Protein AF-A0A382AE18-F1 (afdb_monomer_lite)

Sequence (48 aa):
QAYVTFGAYDVIAEINTDSQEDFDETVSFKIRRLTRVVSTMTLNVIGS

Structure (mmCIF, N/CA/C/O backbone):
data_AF-A0A382AE18-F1
#
_entry.id   AF-A0A382AE18-F1
#
loop_
_atom_site.group_PDB
_atom_site.id
_atom_site.type_symbol
_atom_site.label_atom_id
_atom_site.label_alt_id
_atom_site.label_comp_id
_atom_site.label_asym_id
_atom_site.label_entity_id
_atom_site.label_seq_id
_atom_site.pdbx_PDB_ins_code
_atom_site.Cartn_x
_atom_site.Cartn_y
_atom_site.Cartn_z
_atom_site.occupancy
_atom_site.B_iso_or_equiv
_atom_site.auth_seq_id
_atom_site.auth_comp_id
_atom_site.auth_asym_id
_atom_site.auth_atom_id
_atom_site.pdbx_PDB_model_num
ATOM 1 N N . GLN A 1 1 ? -7.448 -7.369 -3.880 1.00 85.75 1 GLN A N 1
ATOM 2 C CA . GLN A 1 1 ? -6.866 -7.950 -5.123 1.00 85.75 1 GLN A CA 1
ATOM 3 C C . GLN A 1 1 ? -5.655 -7.117 -5.540 1.00 85.75 1 GLN A C 1
ATOM 5 O O . GLN A 1 1 ? -5.564 -5.993 -5.071 1.00 85.75 1 GLN A O 1
ATOM 10 N N . ALA A 1 2 ? -4.726 -7.616 -6.364 1.00 92.56 2 ALA A N 1
ATOM 11 C CA . ALA A 1 2 ? -3.545 -6.844 -6.778 1.00 92.56 2 ALA A CA 1
ATOM 12 C C . ALA A 1 2 ? -3.282 -6.958 -8.283 1.00 92.56 2 ALA A C 1
ATOM 14 O O . ALA A 1 2 ? -3.429 -8.036 -8.858 1.00 92.56 2 ALA A O 1
ATOM 15 N N . TYR A 1 3 ? -2.871 -5.848 -8.891 1.00 94.00 3 TYR A N 1
ATOM 16 C CA . TYR A 1 3 ? -2.628 -5.712 -10.323 1.00 94.00 3 TYR A CA 1
ATOM 17 C C . TYR A 1 3 ? -1.285 -5.035 -10.564 1.00 94.00 3 TYR A C 1
ATOM 19 O O . TYR A 1 3 ? -0.943 -4.071 -9.882 1.00 94.00 3 TYR A O 1
ATOM 27 N N . VAL A 1 4 ? -0.546 -5.527 -11.555 1.00 94.44 4 VAL A N 1
ATOM 28 C CA . VAL A 1 4 ? 0.662 -4.867 -12.059 1.00 94.44 4 VAL A CA 1
ATOM 29 C C . VAL A 1 4 ? 0.245 -3.900 -13.155 1.00 94.44 4 VAL A C 1
ATOM 31 O O . VAL A 1 4 ? -0.542 -4.259 -14.033 1.00 94.44 4 VAL A O 1
ATOM 34 N N . THR A 1 5 ? 0.758 -2.678 -13.105 1.00 93.88 5 THR A N 1
ATOM 35 C CA . THR A 1 5 ? 0.394 -1.618 -14.043 1.00 93.88 5 THR A CA 1
ATOM 36 C C . THR A 1 5 ? 1.609 -1.091 -14.786 1.00 93.88 5 THR A C 1
ATOM 38 O O . THR A 1 5 ? 2.719 -1.078 -14.267 1.00 93.88 5 THR A O 1
ATOM 41 N N . PHE A 1 6 ? 1.384 -0.614 -16.009 1.00 92.38 6 PHE A N 1
ATOM 42 C CA . PHE A 1 6 ? 2.349 0.216 -16.720 1.00 92.38 6 PHE A CA 1
ATOM 43 C C . PHE A 1 6 ? 1.961 1.680 -16.508 1.00 92.38 6 PHE A C 1
ATOM 45 O O . PHE A 1 6 ? 0.883 2.100 -16.926 1.00 92.38 6 PHE A O 1
ATOM 52 N N . GLY A 1 7 ? 2.811 2.451 -15.831 1.00 88.94 7 GLY A N 1
ATOM 53 C CA . GLY A 1 7 ? 2.525 3.845 -15.502 1.00 88.94 7 GLY A CA 1
ATOM 54 C C . GLY A 1 7 ? 3.448 4.388 -14.416 1.00 88.94 7 GLY A C 1
ATOM 55 O O . GLY A 1 7 ? 4.567 3.917 -14.251 1.00 88.94 7 GLY A O 1
ATOM 56 N N . ALA A 1 8 ? 2.970 5.384 -13.668 1.00 89.19 8 ALA A N 1
ATOM 57 C CA . ALA A 1 8 ? 3.726 5.993 -12.570 1.00 89.19 8 ALA A CA 1
ATOM 58 C C . ALA A 1 8 ? 3.907 5.069 -11.348 1.00 89.19 8 ALA A C 1
ATOM 60 O O . ALA A 1 8 ? 4.746 5.347 -10.496 1.00 89.19 8 ALA A O 1
ATOM 61 N N . TYR A 1 9 ? 3.121 3.994 -11.262 1.00 91.62 9 TYR A N 1
ATOM 62 C CA . TYR A 1 9 ? 3.189 2.994 -10.202 1.00 91.62 9 TYR A CA 1
ATOM 63 C C . TYR A 1 9 ? 3.278 1.597 -10.813 1.00 91.62 9 TYR A C 1
ATOM 65 O O . TYR A 1 9 ? 2.631 1.320 -11.825 1.00 91.62 9 TYR A O 1
ATOM 73 N N . ASP A 1 10 ? 4.049 0.721 -10.170 1.00 93.12 10 ASP A N 1
ATOM 74 C CA . ASP A 1 10 ? 4.244 -0.660 -10.622 1.00 93.12 10 ASP A CA 1
ATOM 75 C C . ASP A 1 10 ? 3.074 -1.575 -10.235 1.00 93.12 10 ASP A C 1
ATOM 77 O O . ASP A 1 10 ? 2.749 -2.517 -10.956 1.00 93.12 10 ASP A O 1
ATOM 81 N N . VAL A 1 11 ? 2.445 -1.323 -9.081 1.00 93.12 11 VAL A N 1
ATOM 82 C CA . VAL A 1 11 ? 1.411 -2.192 -8.502 1.00 93.12 11 VAL A CA 1
ATOM 83 C C . VAL A 1 11 ? 0.287 -1.363 -7.890 1.00 93.12 11 VAL A C 1
ATOM 85 O O . VAL A 1 11 ? 0.537 -0.414 -7.147 1.00 93.12 11 VAL A O 1
ATOM 88 N N . ILE A 1 12 ? -0.954 -1.779 -8.138 1.00 93.69 12 ILE A N 1
ATOM 89 C CA . ILE A 1 12 ? -2.156 -1.287 -7.459 1.00 93.69 12 ILE A CA 1
ATOM 90 C C . ILE A 1 12 ? -2.794 -2.456 -6.712 1.00 93.69 12 ILE A C 1
ATOM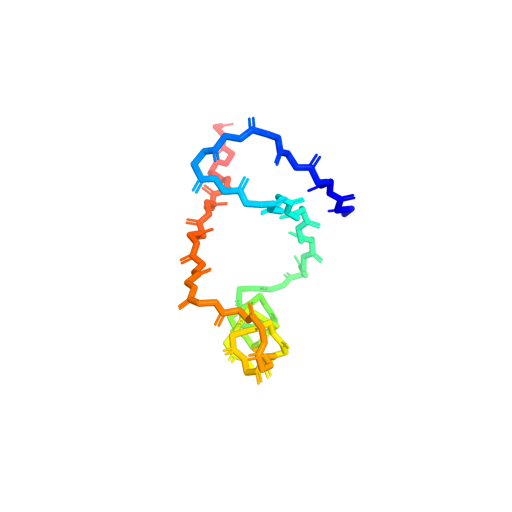 92 O O . ILE A 1 12 ? -3.040 -3.513 -7.295 1.00 93.69 12 ILE A O 1
ATOM 96 N N . ALA A 1 13 ? -3.074 -2.268 -5.423 1.00 93.06 13 ALA A N 1
ATOM 97 C CA . ALA A 1 13 ? -3.722 -3.268 -4.586 1.00 93.06 13 ALA A CA 1
ATOM 98 C C . ALA A 1 13 ? -4.971 -2.696 -3.911 1.00 93.06 13 ALA A C 1
ATOM 100 O O . ALA A 1 13 ? -4.939 -1.625 -3.313 1.00 93.06 13 ALA A O 1
ATOM 101 N N . GLU A 1 14 ? -6.060 -3.448 -3.996 1.00 92.12 14 GLU A N 1
ATOM 102 C CA . GLU A 1 14 ? -7.300 -3.213 -3.268 1.00 92.12 14 GLU A CA 1
ATOM 103 C C . GLU A 1 14 ? -7.256 -4.003 -1.958 1.00 92.12 14 GLU A C 1
ATOM 105 O O . GLU A 1 14 ? -7.099 -5.235 -1.970 1.00 92.12 14 GLU A O 1
ATOM 110 N N . ILE A 1 15 ? -7.380 -3.280 -0.847 1.00 89.88 15 ILE A N 1
ATOM 111 C CA . ILE A 1 15 ? -7.330 -3.806 0.514 1.00 89.88 15 ILE A CA 1
ATOM 112 C C . ILE A 1 15 ? -8.697 -3.554 1.144 1.00 89.88 15 ILE A C 1
ATOM 114 O O . ILE A 1 15 ? -9.133 -2.410 1.216 1.00 89.88 15 ILE A O 1
ATOM 118 N N . ASN A 1 16 ? -9.339 -4.622 1.610 1.00 90.06 16 ASN A N 1
ATOM 119 C CA . ASN A 1 16 ? -10.577 -4.556 2.376 1.00 90.06 16 ASN A CA 1
ATOM 120 C C . ASN A 1 16 ? -10.260 -4.982 3.810 1.00 90.06 16 ASN A C 1
ATOM 122 O O . ASN A 1 16 ? -9.688 -6.056 4.011 1.00 90.06 16 ASN A O 1
ATOM 126 N N . THR A 1 17 ? -10.601 -4.141 4.779 1.00 90.19 17 THR A N 1
A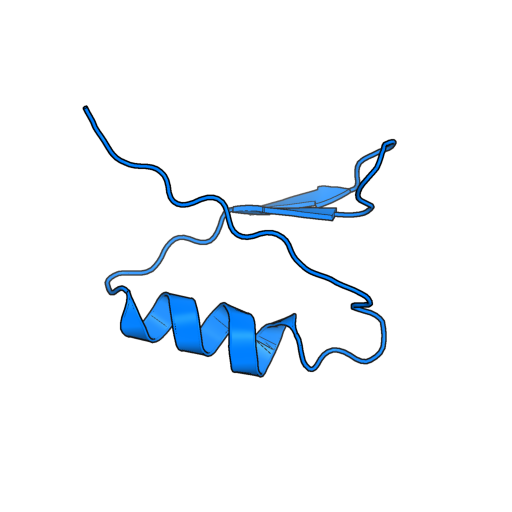TOM 127 C CA . THR A 1 17 ? -10.447 -4.411 6.212 1.00 90.19 17 THR A CA 1
ATOM 128 C C . THR A 1 17 ? -11.714 -4.002 6.947 1.00 90.19 17 THR A C 1
ATOM 130 O O . THR A 1 17 ? -12.449 -3.128 6.489 1.00 90.19 17 THR A O 1
ATOM 133 N N . ASP A 1 18 ? -11.954 -4.625 8.099 1.00 89.12 18 ASP A N 1
ATOM 134 C CA . ASP A 1 18 ? -13.130 -4.335 8.925 1.00 89.12 18 ASP A CA 1
ATOM 135 C C . ASP A 1 18 ? -12.956 -3.043 9.742 1.00 89.12 18 ASP A C 1
ATOM 137 O O . ASP A 1 18 ? -13.937 -2.411 10.136 1.00 89.12 18 ASP A O 1
ATOM 141 N N . SER A 1 19 ? -11.706 -2.624 9.976 1.00 92.06 19 SER A N 1
ATOM 142 C CA . SER A 1 19 ? -11.362 -1.413 10.718 1.00 92.06 19 SER A CA 1
ATOM 143 C C . SER A 1 19 ? -10.249 -0.601 10.045 1.00 92.06 19 SER A C 1
ATOM 145 O O . SER A 1 19 ? -9.460 -1.114 9.242 1.00 92.06 19 SER A O 1
ATOM 147 N N . GLN A 1 20 ? -10.174 0.687 10.395 1.00 88.81 20 GLN A N 1
ATOM 148 C CA . GLN A 1 20 ? -9.089 1.575 9.964 1.00 88.81 20 GLN A CA 1
ATOM 149 C C . GLN A 1 20 ? -7.744 1.183 10.596 1.00 88.81 20 GLN A C 1
ATOM 151 O O . GLN A 1 20 ? -6.705 1.321 9.959 1.00 88.81 20 GLN A O 1
ATOM 156 N N . GLU A 1 21 ? -7.757 0.670 11.827 1.00 92.81 21 GLU A N 1
ATOM 157 C CA . GLU A 1 21 ? -6.540 0.246 12.526 1.00 92.81 21 GLU A CA 1
ATOM 158 C C . GLU A 1 21 ? -5.878 -0.938 11.806 1.00 92.81 21 GLU A C 1
ATOM 160 O O . GLU A 1 21 ? -4.681 -0.895 11.517 1.00 92.81 21 GLU A O 1
ATOM 165 N N . ASP A 1 22 ? -6.671 -1.932 11.392 1.00 93.25 22 ASP A N 1
ATOM 166 C CA . ASP A 1 22 ? -6.182 -3.08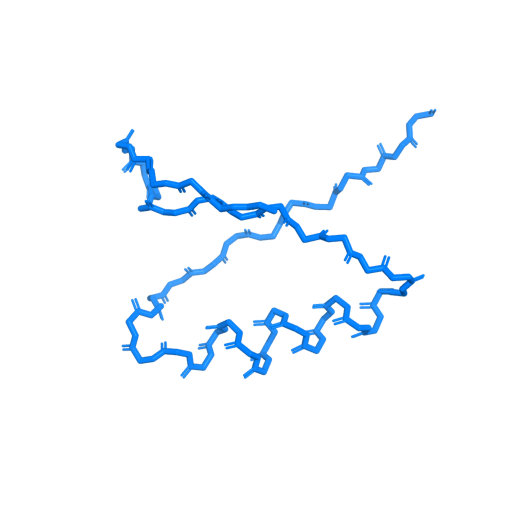1 10.619 1.00 93.25 22 ASP A CA 1
ATOM 167 C C . ASP A 1 22 ? -5.612 -2.663 9.258 1.00 93.25 22 ASP A C 1
ATOM 169 O O . ASP A 1 22 ? -4.640 -3.249 8.758 1.00 93.25 22 ASP A O 1
ATOM 173 N N . PHE A 1 23 ? -6.217 -1.642 8.641 1.00 92.50 23 PHE A N 1
ATOM 174 C CA . PHE A 1 23 ? -5.726 -1.063 7.397 1.00 92.50 23 PHE A CA 1
ATOM 175 C C . PHE A 1 23 ? -4.354 -0.418 7.606 1.00 92.50 23 PHE A C 1
ATOM 177 O O . PHE A 1 23 ? -3.400 -0.737 6.887 1.00 92.50 23 PHE A O 1
ATOM 184 N N . ASP A 1 24 ? -4.232 0.445 8.614 1.00 91.94 24 ASP A N 1
ATOM 185 C CA . ASP A 1 24 ? -2.995 1.164 8.912 1.00 91.94 24 ASP A CA 1
ATOM 186 C C . ASP A 1 24 ? -1.867 0.202 9.297 1.00 91.94 24 ASP A C 1
ATOM 188 O O . ASP A 1 24 ? -0.730 0.370 8.832 1.00 91.94 24 ASP A O 1
ATOM 192 N N . GLU A 1 25 ? -2.177 -0.845 10.068 1.00 94.38 25 GLU A N 1
ATOM 193 C CA . GLU A 1 25 ? -1.230 -1.906 10.403 1.00 94.38 25 GLU A CA 1
ATOM 194 C C . GLU A 1 25 ? -0.770 -2.646 9.140 1.00 94.38 25 GLU A C 1
ATOM 196 O O . GLU A 1 25 ? 0.429 -2.830 8.905 1.00 94.38 25 GLU A O 1
ATOM 201 N N . THR A 1 26 ? -1.715 -3.029 8.278 1.00 93.75 26 THR A N 1
ATOM 202 C CA . THR A 1 26 ? -1.422 -3.760 7.042 1.00 93.75 26 THR A CA 1
ATOM 203 C C . THR A 1 26 ? -0.540 -2.937 6.106 1.00 93.75 26 THR A C 1
ATOM 205 O O . THR A 1 26 ? 0.484 -3.432 5.624 1.00 93.75 26 THR A O 1
ATOM 208 N N . VAL A 1 27 ? -0.860 -1.663 5.877 1.00 92.25 27 VAL A N 1
ATOM 209 C CA . VAL A 1 27 ? -0.050 -0.820 4.991 1.00 92.25 27 VAL A CA 1
ATOM 210 C C . VAL A 1 27 ? 1.320 -0.526 5.611 1.00 92.25 27 VAL A C 1
ATOM 212 O O . VAL A 1 27 ? 2.342 -0.640 4.930 1.00 92.25 27 VAL A O 1
ATOM 215 N N . SER A 1 28 ? 1.376 -0.180 6.896 1.00 91.88 28 SER A N 1
ATOM 216 C CA . SER A 1 28 ? 2.612 0.296 7.528 1.00 91.88 28 SER A CA 1
ATOM 217 C C . SER A 1 28 ? 3.574 -0.828 7.898 1.00 91.88 28 SER A C 1
ATOM 219 O O . SER A 1 28 ? 4.775 -0.703 7.654 1.00 91.88 28 SER A O 1
ATOM 221 N N . PHE A 1 29 ? 3.075 -1.939 8.442 1.00 92.88 29 PHE A N 1
ATOM 222 C CA . PHE A 1 29 ? 3.927 -3.034 8.905 1.00 92.88 29 PHE A CA 1
ATOM 223 C C . PHE A 1 29 ? 4.104 -4.144 7.878 1.00 92.88 29 PHE A C 1
ATOM 225 O O . PHE A 1 29 ? 5.194 -4.714 7.815 1.00 92.88 2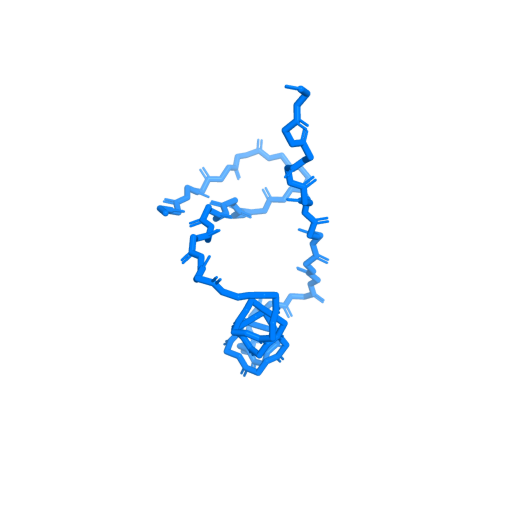9 PHE A O 1
ATOM 232 N N . LYS A 1 30 ? 3.081 -4.446 7.069 1.00 91.12 30 LYS A N 1
ATOM 233 C CA . LYS A 1 30 ? 3.155 -5.559 6.108 1.00 91.12 30 LYS A CA 1
ATOM 234 C C . LYS A 1 30 ? 3.641 -5.100 4.736 1.00 91.12 30 LYS A C 1
ATOM 236 O O . LYS A 1 30 ? 4.503 -5.762 4.173 1.00 91.12 30 LYS A O 1
ATOM 241 N N . ILE A 1 31 ? 3.150 -3.969 4.217 1.00 92.69 31 ILE A N 1
ATOM 242 C CA . ILE A 1 31 ? 3.479 -3.508 2.853 1.00 92.69 31 ILE A CA 1
ATOM 243 C C . ILE A 1 31 ? 4.743 -2.639 2.828 1.00 92.69 31 ILE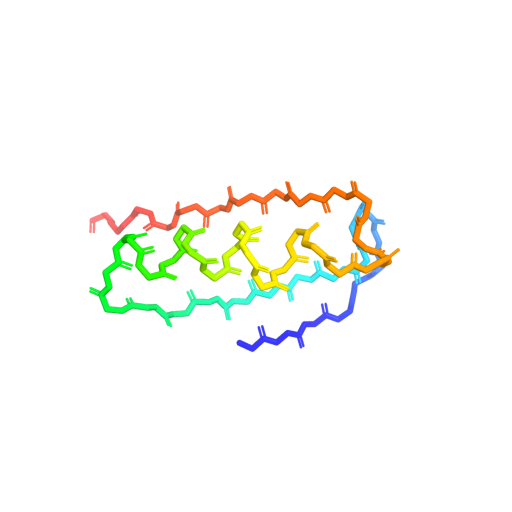 A C 1
ATOM 245 O O . ILE A 1 31 ? 5.708 -2.980 2.146 1.00 92.69 31 ILE A O 1
ATOM 249 N N . ARG A 1 32 ? 4.786 -1.537 3.588 1.00 91.94 32 ARG A N 1
ATOM 250 C CA . ARG A 1 32 ? 5.899 -0.561 3.540 1.00 91.94 32 ARG A CA 1
ATOM 251 C C . ARG A 1 32 ? 7.249 -1.110 4.012 1.00 91.94 32 ARG A C 1
ATOM 253 O O . ARG A 1 32 ? 8.275 -0.503 3.733 1.00 91.94 32 ARG A O 1
ATOM 260 N N . ARG A 1 33 ? 7.267 -2.248 4.713 1.00 93.31 33 ARG A N 1
ATOM 261 C CA . ARG A 1 33 ? 8.503 -2.908 5.176 1.00 93.31 33 ARG A CA 1
ATOM 262 C C . ARG A 1 33 ? 9.073 -3.913 4.176 1.00 93.31 33 ARG A C 1
ATOM 264 O O . ARG A 1 33 ? 10.161 -4.438 4.409 1.00 93.31 33 ARG A O 1
ATOM 271 N N . LEU A 1 34 ? 8.368 -4.204 3.082 1.00 93.06 34 LEU A N 1
ATOM 272 C CA . LEU A 1 34 ? 8.886 -5.078 2.034 1.00 93.06 34 LEU A CA 1
ATOM 273 C C . LEU A 1 34 ? 10.078 -4.402 1.355 1.00 93.06 34 LEU A C 1
ATOM 275 O 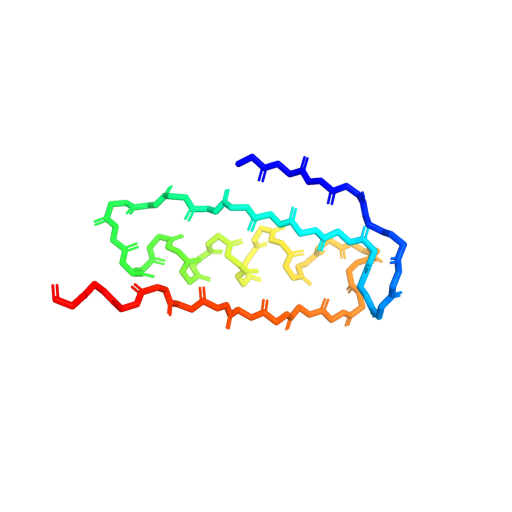O . LEU A 1 34 ? 9.995 -3.264 0.907 1.00 93.06 34 LEU A O 1
ATOM 279 N N . THR A 1 35 ? 11.181 -5.134 1.219 1.00 90.06 35 THR A N 1
ATOM 280 C CA . THR A 1 35 ? 12.483 -4.616 0.758 1.00 90.06 35 THR A CA 1
ATOM 281 C C . THR A 1 35 ? 12.492 -4.023 -0.655 1.00 90.06 35 THR A C 1
ATOM 283 O O . THR A 1 35 ? 13.474 -3.398 -1.041 1.00 90.06 35 THR A O 1
ATOM 286 N N . ARG A 1 36 ? 11.426 -4.212 -1.440 1.00 92.56 36 ARG A N 1
ATOM 287 C CA . ARG A 1 36 ? 11.284 -3.693 -2.811 1.00 92.56 36 ARG A CA 1
ATOM 288 C C . ARG A 1 36 ? 10.234 -2.590 -2.947 1.00 92.56 36 ARG A C 1
ATOM 290 O O . ARG A 1 36 ? 10.020 -2.101 -4.050 1.00 92.56 36 ARG A O 1
ATOM 297 N N . VAL A 1 37 ? 9.582 -2.199 -1.854 1.00 91.69 37 VAL A N 1
ATOM 298 C CA . VAL A 1 37 ? 8.603 -1.110 -1.859 1.00 91.69 37 VAL A CA 1
ATOM 299 C C . VAL A 1 37 ? 9.344 0.202 -1.631 1.00 91.69 37 VAL A C 1
ATOM 301 O O . VAL A 1 37 ? 9.834 0.465 -0.538 1.00 91.69 37 VAL A O 1
ATOM 304 N N . VAL A 1 38 ? 9.443 1.020 -2.681 1.00 91.38 38 VAL A N 1
ATOM 305 C CA . VAL A 1 38 ? 10.100 2.338 -2.616 1.00 91.38 38 VAL A CA 1
ATOM 306 C C . VAL A 1 38 ? 9.170 3.372 -1.985 1.00 91.38 38 VAL A C 1
ATOM 308 O O . VAL A 1 38 ? 9.573 4.136 -1.112 1.00 91.38 38 VAL A O 1
ATOM 311 N N . SER A 1 39 ? 7.911 3.392 -2.417 1.00 90.62 39 SER A N 1
ATOM 312 C CA . SER A 1 39 ? 6.880 4.287 -1.902 1.00 90.62 39 SER A CA 1
ATOM 313 C C . SER A 1 39 ? 5.493 3.673 -2.089 1.00 90.62 39 SER A C 1
ATOM 315 O O . SER A 1 39 ? 5.307 2.707 -2.827 1.00 90.62 39 SER A O 1
ATOM 317 N N . THR A 1 40 ? 4.509 4.219 -1.377 1.00 92.75 40 THR A N 1
ATOM 318 C CA . THR A 1 40 ? 3.103 3.798 -1.467 1.00 92.75 40 THR A CA 1
ATOM 319 C C . THR A 1 40 ? 2.222 5.037 -1.426 1.00 92.75 40 THR A C 1
ATOM 321 O O . THR A 1 40 ? 2.512 5.962 -0.664 1.00 92.75 40 THR A O 1
ATOM 324 N N . MET A 1 41 ? 1.139 5.034 -2.195 1.00 93.62 41 MET A N 1
ATOM 325 C CA . MET A 1 41 ? 0.062 6.013 -2.093 1.00 93.62 41 MET A CA 1
ATOM 326 C C . MET A 1 41 ? -1.201 5.287 -1.644 1.00 93.62 41 MET A C 1
ATOM 328 O O . MET A 1 41 ? -1.577 4.272 -2.223 1.00 93.62 41 MET A O 1
ATOM 332 N N . THR A 1 42 ? -1.834 5.800 -0.596 1.00 92.06 42 THR A N 1
ATOM 333 C CA . THR A 1 42 ? -3.072 5.249 -0.048 1.00 92.06 42 THR A CA 1
ATOM 334 C C . THR A 1 42 ? -4.248 6.077 -0.551 1.00 92.06 42 THR A C 1
ATOM 336 O O . THR A 1 42 ? -4.258 7.293 -0.369 1.00 92.06 42 THR A O 1
ATOM 339 N N . LEU A 1 43 ? -5.240 5.421 -1.156 1.00 91.38 43 LEU A N 1
ATOM 340 C CA . LEU A 1 43 ? -6.486 6.045 -1.597 1.00 91.38 43 LEU A CA 1
ATOM 341 C C . LEU A 1 43 ? -7.636 5.494 -0.748 1.00 91.38 43 LEU A C 1
ATOM 343 O O . LEU A 1 43 ? -8.052 4.356 -0.948 1.00 91.38 43 LEU A O 1
ATOM 347 N N . ASN A 1 44 ? -8.137 6.292 0.198 1.00 88.00 44 ASN A N 1
ATOM 348 C CA . ASN A 1 44 ? -9.322 5.926 0.975 1.00 88.00 44 ASN A CA 1
ATOM 349 C C . ASN A 1 44 ? -10.584 6.229 0.168 1.00 88.00 44 ASN A C 1
ATOM 351 O O . ASN A 1 44 ? -10.815 7.370 -0.238 1.00 88.00 44 ASN A O 1
ATOM 355 N N . VAL A 1 45 ? -11.406 5.204 -0.046 1.00 84.44 45 VAL A N 1
ATOM 356 C CA . VAL A 1 45 ? -12.712 5.356 -0.686 1.00 84.44 45 VAL A CA 1
ATOM 357 C C . VAL A 1 45 ? -13.687 5.899 0.353 1.00 84.44 45 VAL A C 1
ATOM 359 O O . VAL A 1 45 ? -14.020 5.218 1.318 1.00 84.44 45 VAL A O 1
ATOM 362 N N . ILE A 1 46 ? -14.141 7.134 0.159 1.00 82.81 46 ILE A N 1
ATOM 363 C CA . ILE A 1 46 ? -15.219 7.721 0.954 1.00 82.81 46 ILE A CA 1
ATOM 364 C C . ILE A 1 46 ? -16.516 7.443 0.194 1.00 82.81 46 ILE A C 1
ATOM 366 O O . ILE A 1 46 ? -16.702 7.949 -0.913 1.00 82.81 46 ILE A O 1
ATOM 370 N N . GLY A 1 47 ? -17.375 6.590 0.752 1.00 74.56 47 GLY A N 1
ATOM 371 C CA . GLY A 1 47 ? -18.708 6.339 0.202 1.00 74.56 47 GLY A CA 1
ATOM 372 C C . GLY A 1 47 ? -19.574 7.598 0.289 1.00 74.56 47 GLY A C 1
ATOM 373 O O . GLY A 1 47 ? -19.580 8.259 1.326 1.00 74.56 47 GLY A O 1
ATOM 374 N N . SER A 1 48 ? -20.257 7.936 -0.806 1.00 48.19 48 SER A N 1
ATOM 375 C CA . SER A 1 48 ? -21.221 9.044 -0.903 1.00 48.19 48 SER A CA 1
ATOM 376 C C . SER A 1 48 ? -22.580 8.691 -0.318 1.00 48.19 48 SER A C 1
ATOM 378 O O . SER A 1 48 ? -23.046 7.574 -0.644 1.00 48.19 48 SER A O 1
#

InterPro domains:
  IPR011008 Dimeric alpha-beta barrel [SSF54909] (2-46)

Foldseek 3Di:
DKDADDDPDGIDDDDDDPDPVVVCCCCPVPPCPPPPDPDDDDDDDDDD

Organism: NCBI:txid408172

Secondary structure (DSSP, 8-state):
-EEE-SSS-SEEE----SSHHHHHHIIIIIITTSTT------------

pLDDT: mean 90.21, std 7.01, range [48.19, 94.44]

Radius of gyration: 11.64 Å; chains: 1; bounding box: 34×17×29 Å